Protein AF-A0A2V5XG55-F1 (afdb_monomer)

Sequence (104 aa):
MLKDVTLINGSSFDAATTSAVRQILGGGEVGLFIFDADSNVHRDLDCYGDLLSDNCWVVIDDYFGPGAKAAPLRAQVDELAAAGQLLPFGYYGWGTWVGQWQRK

Solvent-accessible surface area (backbone atoms only — not comparable to full-atom values): 5982 Å² total; per-residue (Å²): 129,88,75,88,71,85,88,82,88,69,56,76,82,37,71,69,39,43,51,51,52,51,67,74,60,72,60,59,67,39,58,68,47,77,48,80,76,80,40,61,60,62,62,50,45,72,70,43,50,80,37,41,24,76,65,10,35,36,36,35,55,46,44,37,58,97,55,87,44,12,63,59,27,31,53,48,54,51,48,37,35,74,71,58,40,32,48,82,75,50,66,50,92,82,24,30,33,37,32,25,34,44,73,130

Mean predicted aligned error: 4.03 Å

Radius of gyration: 13.92 Å; Cα contacts (8 Å, |Δi|>4): 167; chains: 1; bounding box: 42×31×33 Å

pLDDT: mean 92.19, std 9.5, range [42.72, 98.31]

Structure (mmCIF, N/CA/C/O backbone):
data_AF-A0A2V5XG55-F1
#
_entry.id   AF-A0A2V5XG55-F1
#
loop_
_atom_site.group_PDB
_atom_site.id
_atom_site.type_symbol
_atom_site.label_atom_id
_atom_site.label_alt_id
_atom_site.label_comp_id
_atom_site.label_asym_id
_atom_site.label_entity_id
_atom_site.label_seq_id
_atom_site.pdbx_PDB_ins_code
_atom_site.Cartn_x
_atom_site.Cartn_y
_atom_site.Cartn_z
_atom_site.occupancy
_atom_site.B_iso_or_equiv
_atom_site.auth_seq_id
_atom_site.auth_comp_id
_atom_site.auth_asym_id
_atom_site.auth_atom_id
_atom_site.pdbx_PDB_model_num
ATOM 1 N N . MET A 1 1 ? -30.061 4.380 3.826 1.00 42.72 1 MET A N 1
ATOM 2 C CA . MET A 1 1 ? -29.283 4.030 2.622 1.00 42.72 1 MET A CA 1
ATOM 3 C C . MET A 1 1 ? -27.879 3.722 3.088 1.00 42.72 1 MET A C 1
ATOM 5 O O . MET A 1 1 ? -27.262 4.610 3.664 1.00 42.72 1 MET A O 1
ATOM 9 N N . LEU A 1 2 ? -27.423 2.483 2.925 1.00 49.31 2 LEU A N 1
ATOM 10 C CA . LEU A 1 2 ? -26.010 2.162 3.087 1.00 49.31 2 LEU A CA 1
ATOM 11 C C . LEU A 1 2 ? -25.251 2.938 2.005 1.00 49.31 2 LEU A C 1
ATOM 13 O O . LEU A 1 2 ? -25.508 2.773 0.814 1.00 49.31 2 LEU A O 1
ATOM 17 N N . LYS A 1 3 ? -24.416 3.893 2.417 1.00 62.81 3 LYS A N 1
ATOM 18 C CA . LYS A 1 3 ? -23.456 4.532 1.518 1.00 62.81 3 LYS A CA 1
ATOM 19 C C . LYS A 1 3 ? -22.274 3.571 1.400 1.00 62.81 3 LYS A C 1
ATOM 21 O O . LYS A 1 3 ? -21.270 3.765 2.068 1.00 62.81 3 LYS A O 1
ATOM 26 N N . ASP A 1 4 ? -22.425 2.523 0.594 1.00 85.25 4 ASP A N 1
ATOM 27 C CA . ASP A 1 4 ? -21.387 1.490 0.420 1.00 85.25 4 ASP A CA 1
ATOM 28 C C . ASP A 1 4 ? -20.161 2.003 -0.355 1.00 85.25 4 ASP A C 1
ATOM 30 O O . ASP A 1 4 ? -19.129 1.342 -0.414 1.00 85.25 4 ASP A O 1
ATOM 34 N N . VAL A 1 5 ? -20.260 3.199 -0.947 1.00 89.88 5 VAL A N 1
ATOM 35 C CA . VAL A 1 5 ? -19.177 3.853 -1.683 1.00 89.88 5 VAL A CA 1
ATOM 36 C C . VAL A 1 5 ? -19.029 5.289 -1.205 1.00 89.88 5 VAL A C 1
ATOM 38 O O . VAL A 1 5 ? -20.000 6.050 -1.163 1.00 89.88 5 VAL A O 1
ATOM 41 N N . THR A 1 6 ? -17.790 5.670 -0.904 1.00 92.19 6 THR A N 1
ATOM 42 C CA . THR A 1 6 ? -17.409 7.053 -0.621 1.00 92.19 6 THR A CA 1
ATOM 43 C C . THR A 1 6 ? -16.290 7.472 -1.564 1.00 92.19 6 THR A C 1
ATOM 45 O O . THR A 1 6 ? -15.284 6.781 -1.677 1.00 92.19 6 THR A O 1
ATOM 48 N N . LEU A 1 7 ? -16.472 8.605 -2.244 1.00 94.69 7 LEU A N 1
ATOM 49 C CA . LEU A 1 7 ? -15.457 9.228 -3.090 1.00 94.69 7 LEU A CA 1
ATOM 50 C C . LEU A 1 7 ? -14.893 10.454 -2.370 1.00 94.69 7 LEU A C 1
ATOM 52 O O . LEU A 1 7 ? -15.656 11.302 -1.907 1.00 94.69 7 LEU A O 1
ATOM 56 N N . ILE A 1 8 ? -13.569 10.564 -2.325 1.00 95.56 8 ILE A N 1
ATOM 57 C CA . ILE A 1 8 ? -12.855 11.726 -1.791 1.00 95.56 8 ILE A CA 1
ATOM 58 C C . ILE A 1 8 ? -12.056 12.331 -2.944 1.00 95.56 8 ILE A C 1
ATOM 60 O O . ILE A 1 8 ? -11.333 11.618 -3.632 1.00 95.56 8 ILE A O 1
ATOM 64 N N . ASN A 1 9 ? -12.222 13.631 -3.184 1.00 97.00 9 ASN A N 1
ATOM 65 C CA . ASN A 1 9 ? -11.541 14.339 -4.265 1.00 97.00 9 ASN A CA 1
ATOM 66 C C . ASN A 1 9 ? -10.356 15.143 -3.709 1.00 97.00 9 ASN A C 1
ATOM 68 O O . ASN A 1 9 ? -10.551 15.989 -2.837 1.00 97.00 9 ASN A O 1
ATOM 72 N N . GLY A 1 10 ? -9.157 14.878 -4.223 1.00 96.19 10 GLY A N 1
ATOM 73 C CA . GLY A 1 10 ? -7.895 15.491 -3.809 1.00 96.19 10 GLY A CA 1
ATOM 74 C C . GLY A 1 10 ? -6.719 14.546 -4.064 1.00 96.19 10 GLY A C 1
ATOM 75 O O . GLY A 1 10 ? -6.925 13.401 -4.471 1.00 96.19 10 GLY A O 1
ATOM 76 N N . SER A 1 11 ? -5.488 14.999 -3.818 1.00 96.88 11 SER A N 1
ATOM 77 C CA . SER A 1 11 ? -4.328 14.096 -3.845 1.00 96.88 11 SER A CA 1
ATOM 78 C C . SER A 1 11 ? -4.361 13.210 -2.601 1.00 96.88 11 SER A C 1
ATOM 80 O O . SER A 1 11 ? -4.698 13.695 -1.520 1.00 96.88 11 SER A O 1
ATOM 82 N N . SER A 1 12 ? -4.004 11.931 -2.720 1.00 96.06 12 SER A N 1
ATOM 83 C CA . SER A 1 12 ? -4.056 10.969 -1.607 1.00 96.06 12 SER A CA 1
ATOM 84 C C . SER A 1 12 ? -3.241 11.431 -0.390 1.00 96.06 12 SER A C 1
ATOM 86 O O . SER A 1 12 ? -3.692 11.362 0.749 1.00 96.06 12 SER A O 1
ATOM 88 N N . PHE A 1 13 ? -2.087 12.038 -0.630 1.00 96.44 13 PHE A N 1
ATOM 89 C CA . PHE A 1 13 ? -1.190 12.535 0.410 1.00 96.44 13 PHE A CA 1
ATOM 90 C C . PHE A 1 13 ? -1.526 13.939 0.942 1.00 96.44 13 PHE A C 1
ATOM 92 O O . PHE A 1 13 ? -0.871 14.408 1.874 1.00 96.44 13 PHE A O 1
ATOM 99 N N . ASP A 1 14 ? -2.524 14.633 0.383 1.00 97.62 14 ASP A N 1
ATOM 100 C CA . ASP A 1 14 ? -2.891 15.967 0.864 1.00 97.62 14 ASP A CA 1
ATOM 101 C C . ASP A 1 14 ? -3.568 15.883 2.237 1.00 97.62 14 ASP A C 1
ATOM 103 O O . ASP A 1 14 ? -4.419 15.028 2.492 1.00 97.62 14 ASP A O 1
ATOM 107 N N . ALA A 1 15 ? -3.246 16.830 3.125 1.00 96.94 15 ALA A N 1
ATOM 108 C CA . ALA A 1 15 ? -3.749 16.848 4.502 1.00 96.94 15 ALA A CA 1
ATOM 109 C C . ALA A 1 15 ? -5.288 16.846 4.591 1.00 96.94 15 ALA A C 1
ATOM 111 O O . ALA A 1 15 ? -5.863 16.238 5.496 1.00 96.94 15 ALA A O 1
ATOM 112 N N . ALA A 1 16 ? -5.968 17.506 3.647 1.00 97.69 16 ALA A N 1
ATOM 113 C CA . ALA A 1 16 ? -7.427 17.513 3.581 1.00 97.69 16 ALA A CA 1
ATOM 114 C C . ALA A 1 16 ? -7.987 16.124 3.227 1.00 97.69 16 ALA A C 1
ATOM 116 O O . ALA A 1 16 ? -8.933 15.663 3.867 1.00 97.69 16 ALA A O 1
ATOM 117 N N . THR A 1 17 ? -7.369 15.436 2.263 1.00 97.69 17 THR A N 1
ATOM 118 C CA . THR A 1 17 ? -7.754 14.087 1.827 1.00 97.6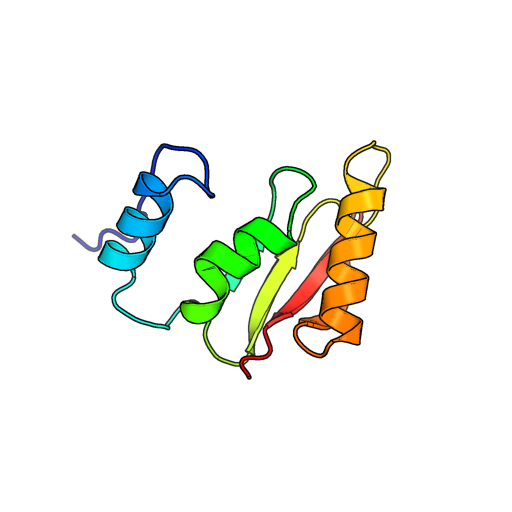9 17 THR A CA 1
ATOM 119 C C . THR A 1 17 ? -7.528 13.069 2.939 1.00 97.69 17 THR A C 1
ATOM 121 O O . THR A 1 17 ? -8.443 12.324 3.284 1.00 97.69 17 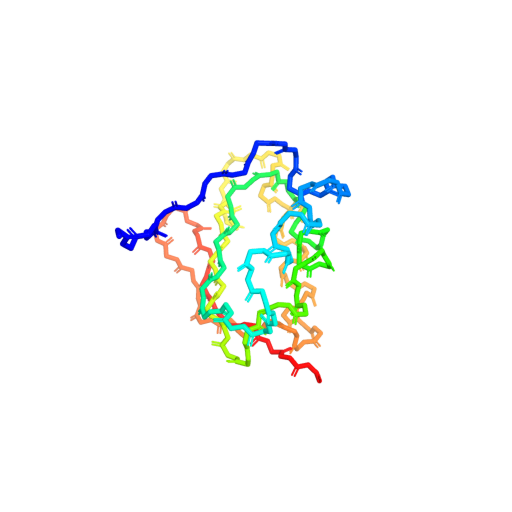THR A O 1
ATOM 124 N N . THR A 1 18 ? -6.343 13.067 3.557 1.00 96.50 18 THR A N 1
ATOM 125 C CA . THR A 1 18 ? -6.021 12.141 4.654 1.00 96.50 18 THR A CA 1
ATOM 126 C C . THR A 1 18 ? -6.923 12.363 5.869 1.00 96.50 18 THR A C 1
ATOM 128 O O . THR A 1 18 ? -7.406 11.397 6.460 1.00 96.50 18 THR A O 1
ATOM 131 N N . SER A 1 19 ? -7.242 13.618 6.201 1.00 95.94 19 SER A N 1
ATOM 132 C CA . SER A 1 19 ? -8.201 13.942 7.267 1.00 95.94 19 SER A CA 1
ATOM 133 C C . SER A 1 19 ? -9.609 13.432 6.953 1.00 95.94 19 SER A C 1
ATOM 135 O O . SER A 1 19 ? -10.261 12.867 7.832 1.00 95.94 19 SER A O 1
ATOM 137 N N . ALA A 1 20 ? -10.072 13.582 5.708 1.00 95.56 20 ALA A N 1
ATOM 138 C CA . ALA A 1 20 ? -11.377 13.081 5.283 1.00 95.56 20 ALA A CA 1
ATOM 139 C C . ALA A 1 20 ? -11.456 11.548 5.376 1.00 95.56 20 ALA A C 1
ATOM 141 O O . ALA A 1 20 ? -12.411 11.026 5.949 1.00 95.56 20 ALA A O 1
ATOM 142 N N . VAL A 1 21 ? -10.430 10.831 4.897 1.00 94.81 21 VAL A N 1
ATOM 143 C CA . VAL A 1 21 ? -10.330 9.362 5.016 1.00 94.81 21 VAL A CA 1
ATOM 144 C C . VAL A 1 21 ? -10.469 8.930 6.479 1.00 94.81 21 VAL A C 1
ATOM 146 O O . VAL A 1 21 ? -11.279 8.062 6.799 1.00 94.81 21 VAL A O 1
ATOM 149 N N . ARG A 1 22 ? -9.736 9.583 7.387 1.00 94.00 22 ARG A N 1
ATOM 150 C CA . ARG A 1 22 ? -9.755 9.278 8.828 1.00 94.00 22 ARG A CA 1
ATOM 151 C C . ARG A 1 22 ? -11.119 9.517 9.468 1.00 94.00 22 ARG A C 1
ATOM 153 O O . ARG A 1 22 ? -11.567 8.698 10.266 1.00 94.00 22 ARG A O 1
ATOM 160 N N . GLN A 1 23 ? -11.783 10.615 9.110 1.00 92.56 23 GLN A N 1
ATOM 161 C CA . GLN A 1 23 ? -13.130 10.919 9.599 1.00 92.56 23 GLN A CA 1
ATOM 162 C C . GLN A 1 23 ? -14.162 9.883 9.147 1.00 92.56 23 GLN A C 1
ATOM 164 O O . GLN A 1 23 ? -15.086 9.586 9.900 1.00 92.56 23 GLN A O 1
ATOM 169 N N . ILE A 1 24 ? -14.011 9.343 7.936 1.00 90.62 24 ILE A N 1
ATOM 170 C CA . ILE A 1 24 ? -14.935 8.353 7.374 1.00 90.62 24 ILE A CA 1
ATOM 171 C C . ILE A 1 24 ? -14.708 6.965 7.982 1.00 90.62 24 ILE A C 1
ATOM 173 O O . ILE A 1 24 ? -15.680 6.290 8.307 1.00 90.62 24 ILE A O 1
ATOM 177 N N . LEU A 1 25 ? -13.450 6.539 8.128 1.00 89.06 25 LEU A N 1
ATOM 178 C CA . LEU A 1 25 ? -13.114 5.172 8.544 1.00 89.06 25 LEU A CA 1
ATOM 179 C C . LEU A 1 25 ? -13.140 4.952 10.063 1.00 89.06 25 LEU A C 1
ATOM 181 O O . LEU A 1 25 ? -13.279 3.819 10.498 1.00 89.06 25 LEU A O 1
ATOM 185 N N . GLY A 1 26 ? -13.058 6.005 10.883 1.00 72.75 26 GLY A N 1
ATOM 186 C CA . GLY A 1 26 ? -13.424 5.917 12.305 1.00 72.75 26 GLY A CA 1
ATOM 187 C C . GLY A 1 26 ? -12.558 5.011 13.199 1.00 72.75 26 GLY A C 1
ATOM 188 O O . GLY A 1 26 ? -13.035 4.587 14.247 1.00 72.75 26 GLY A O 1
ATOM 189 N N . GLY A 1 27 ? -11.300 4.741 12.838 1.00 70.25 27 GLY A N 1
ATOM 190 C CA . GLY A 1 27 ? -10.418 3.788 13.533 1.00 70.25 27 GLY A CA 1
ATOM 191 C C . GLY A 1 27 ? -9.919 2.696 12.579 1.00 70.25 27 GLY A C 1
ATOM 192 O O . GLY A 1 27 ? -10.313 2.667 11.419 1.00 70.25 27 GLY A O 1
ATOM 193 N N . GLY A 1 28 ? -8.981 1.847 13.013 1.00 67.81 28 GLY A N 1
ATOM 194 C CA . GLY A 1 28 ? -8.332 0.865 12.134 1.00 67.81 28 GLY A CA 1
ATOM 195 C C . GLY A 1 28 ? -9.223 -0.335 11.800 1.00 67.81 28 GLY A C 1
ATOM 196 O O . GLY A 1 28 ? -9.351 -1.235 12.622 1.00 67.81 28 GLY A O 1
ATOM 197 N N . GLU A 1 29 ? -9.797 -0.363 10.595 1.00 83.00 29 GLU A N 1
ATOM 198 C CA . GLU A 1 29 ? -10.654 -1.462 10.103 1.00 83.00 29 GLU A CA 1
ATOM 199 C C . GLU A 1 29 ? -10.432 -1.792 8.613 1.00 83.00 29 GLU A C 1
ATOM 201 O O . GLU A 1 29 ? -11.152 -2.605 8.029 1.00 83.00 29 GLU A O 1
ATOM 206 N N . VAL A 1 30 ? -9.436 -1.182 7.958 1.00 94.19 30 VAL A N 1
ATOM 207 C CA . VAL A 1 30 ? -9.206 -1.414 6.525 1.00 94.19 30 VAL A CA 1
ATOM 208 C C . VAL A 1 30 ? -8.561 -2.781 6.326 1.00 94.19 30 VAL A C 1
ATOM 210 O O . VAL A 1 30 ? -7.395 -2.963 6.662 1.00 94.19 30 VAL A O 1
ATOM 213 N N . GLY A 1 31 ? -9.318 -3.725 5.762 1.00 96.06 31 GLY A N 1
ATOM 214 C CA . GLY A 1 31 ? -8.835 -5.072 5.430 1.00 96.06 31 GLY A CA 1
ATOM 215 C C . GLY A 1 31 ? -8.219 -5.214 4.033 1.00 96.06 31 GLY A C 1
ATOM 216 O O . GLY A 1 31 ? -7.629 -6.254 3.738 1.00 96.06 31 GLY A O 1
ATOM 217 N N . LEU A 1 32 ? -8.357 -4.199 3.172 1.00 97.25 32 LEU A N 1
ATOM 218 C CA . LEU A 1 32 ? -7.793 -4.164 1.821 1.00 97.25 32 LEU A CA 1
ATOM 219 C C . LEU A 1 32 ? -7.363 -2.742 1.449 1.00 97.25 32 LEU A C 1
ATOM 221 O O . LEU A 1 32 ? -8.179 -1.822 1.444 1.00 97.25 32 LEU A O 1
ATOM 225 N N . PHE A 1 33 ? -6.100 -2.598 1.065 1.00 97.38 33 PHE A N 1
ATOM 226 C CA . PHE A 1 33 ? -5.513 -1.384 0.518 1.00 97.38 33 PHE A CA 1
ATOM 227 C C . PHE A 1 33 ? -4.989 -1.658 -0.894 1.00 97.38 33 PHE A C 1
ATOM 229 O O . PHE A 1 33 ? -4.229 -2.604 -1.111 1.00 97.38 33 PHE A O 1
ATOM 236 N N . ILE A 1 34 ? -5.398 -0.830 -1.855 1.00 98.06 34 ILE A N 1
ATOM 237 C CA . ILE A 1 34 ? -4.959 -0.921 -3.250 1.00 98.06 34 ILE A CA 1
ATOM 238 C C . ILE A 1 34 ? -4.223 0.366 -3.598 1.00 98.06 34 ILE A C 1
ATOM 240 O O . ILE A 1 34 ? -4.789 1.454 -3.495 1.00 98.06 34 ILE A O 1
ATOM 244 N N . PHE A 1 35 ? -2.976 0.227 -4.031 1.00 97.50 35 PHE A N 1
ATOM 245 C CA . PHE A 1 35 ? -2.161 1.313 -4.539 1.00 97.50 35 PHE A CA 1
ATOM 246 C C . PHE A 1 35 ? -2.027 1.186 -6.056 1.00 97.50 35 PHE A C 1
ATOM 248 O O . PHE A 1 35 ? -1.338 0.302 -6.562 1.00 97.50 35 PHE A O 1
ATOM 255 N N . ASP A 1 36 ? -2.664 2.106 -6.766 1.00 95.25 36 ASP A N 1
ATOM 256 C CA . ASP A 1 36 ? -2.495 2.315 -8.201 1.00 95.25 36 ASP A CA 1
ATOM 257 C C . ASP A 1 36 ? -2.391 3.825 -8.454 1.00 95.25 36 ASP A C 1
ATOM 259 O O . ASP A 1 36 ? -3.366 4.513 -8.758 1.00 95.25 36 ASP A O 1
ATOM 263 N N . ALA A 1 37 ? -1.210 4.374 -8.166 1.00 93.69 37 ALA A N 1
ATOM 264 C CA . ALA A 1 37 ? -0.958 5.810 -8.208 1.00 93.69 37 ALA A CA 1
ATOM 265 C C . ALA A 1 37 ? 0.40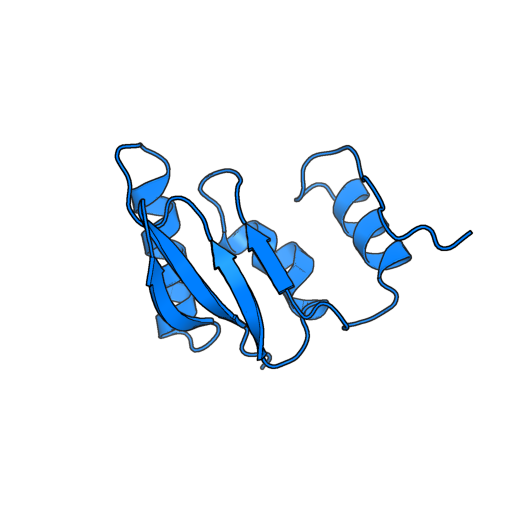1 6.115 -8.865 1.00 93.69 37 ALA A C 1
ATOM 267 O O . ALA A 1 37 ? 0.761 5.518 -9.879 1.00 93.69 37 ALA A O 1
ATOM 268 N N . ASP A 1 38 ? 1.151 7.073 -8.320 1.00 93.62 38 ASP A N 1
ATOM 269 C CA . ASP A 1 38 ? 2.524 7.367 -8.737 1.00 93.62 38 ASP A CA 1
ATOM 270 C C . ASP A 1 38 ? 3.522 6.322 -8.190 1.00 93.62 38 ASP A C 1
ATOM 272 O O . ASP A 1 38 ? 3.141 5.229 -7.793 1.00 93.62 38 ASP A O 1
ATOM 276 N N . SER A 1 39 ? 4.828 6.594 -8.215 1.00 95.12 39 SER A N 1
ATOM 277 C CA . SER A 1 39 ? 5.835 5.636 -7.741 1.00 95.12 39 SER A CA 1
ATOM 278 C C . SER A 1 39 ? 6.097 5.667 -6.231 1.00 95.12 39 SER A C 1
ATOM 280 O O . SER A 1 39 ? 7.008 4.977 -5.784 1.00 95.12 39 SER A O 1
ATOM 282 N N . ASN A 1 40 ? 5.405 6.494 -5.443 1.00 96.50 40 ASN A N 1
ATOM 283 C CA . ASN A 1 40 ? 5.729 6.744 -4.036 1.00 96.50 40 ASN A CA 1
ATOM 284 C C . ASN A 1 40 ? 4.798 5.988 -3.077 1.00 96.50 40 ASN A C 1
ATOM 286 O O . ASN A 1 40 ? 3.969 6.577 -2.386 1.00 96.50 40 ASN A O 1
ATOM 290 N N . VAL A 1 41 ? 4.962 4.666 -3.032 1.00 96.50 41 VAL A N 1
ATOM 291 C CA . VAL A 1 41 ? 4.197 3.774 -2.149 1.00 96.50 41 VAL A CA 1
ATOM 292 C C . VAL A 1 41 ? 4.428 4.108 -0.676 1.00 96.50 41 VAL A C 1
ATOM 294 O O . VAL A 1 41 ? 3.479 4.079 0.108 1.00 96.50 41 VAL A O 1
ATOM 297 N N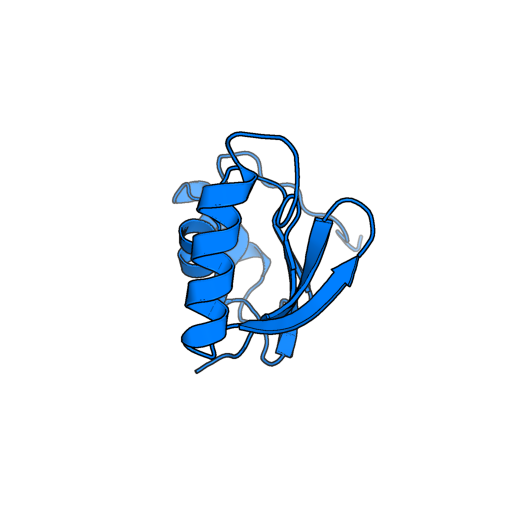 . HIS A 1 42 ? 5.667 4.444 -0.295 1.00 96.38 42 HIS A N 1
ATOM 298 C CA . HIS A 1 42 ? 6.001 4.761 1.094 1.00 96.38 42 HIS A CA 1
ATOM 299 C C . HIS A 1 42 ? 5.159 5.912 1.629 1.00 96.38 42 HIS A C 1
ATOM 301 O O . HIS A 1 42 ? 4.553 5.773 2.684 1.00 96.38 42 HIS A O 1
ATOM 307 N N . ARG A 1 43 ? 5.061 7.016 0.878 1.00 97.38 43 ARG A N 1
ATOM 308 C CA . ARG A 1 43 ? 4.280 8.194 1.277 1.00 97.38 43 ARG A CA 1
ATOM 309 C C . ARG A 1 43 ? 2.842 7.830 1.629 1.00 97.38 43 ARG A C 1
ATOM 311 O O . ARG A 1 43 ? 2.321 8.297 2.636 1.00 97.38 43 ARG A O 1
ATOM 318 N N . ASP A 1 44 ? 2.190 7.030 0.796 1.00 97.06 44 ASP A N 1
ATOM 319 C CA . ASP A 1 44 ? 0.790 6.672 1.002 1.00 97.06 44 ASP A CA 1
ATOM 320 C C . ASP A 1 44 ? 0.620 5.662 2.148 1.00 97.06 44 ASP A C 1
ATOM 322 O O . ASP A 1 44 ? -0.295 5.807 2.959 1.00 97.06 44 ASP A O 1
ATOM 326 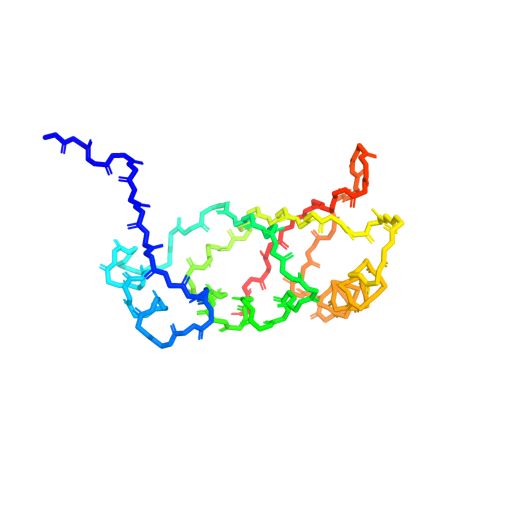N N . LEU A 1 45 ? 1.535 4.700 2.302 1.00 95.69 45 LEU A N 1
ATOM 327 C CA . LEU A 1 45 ? 1.538 3.815 3.472 1.00 95.69 45 LEU A CA 1
ATOM 328 C C . LEU A 1 45 ? 1.858 4.564 4.774 1.00 95.69 45 LEU A C 1
ATOM 330 O O . LEU A 1 45 ? 1.271 4.244 5.802 1.00 95.69 45 LEU A O 1
ATOM 334 N N . ASP A 1 46 ? 2.693 5.602 4.747 1.00 95.44 46 ASP A N 1
ATOM 335 C CA . ASP A 1 46 ? 2.914 6.484 5.899 1.00 95.44 46 ASP A CA 1
ATOM 336 C C . ASP A 1 46 ? 1.649 7.296 6.227 1.00 95.44 46 ASP A C 1
ATOM 338 O O . ASP A 1 46 ? 1.336 7.532 7.395 1.00 95.44 46 ASP A O 1
ATOM 342 N N . CYS A 1 47 ? 0.879 7.698 5.209 1.00 95.50 47 CYS A N 1
ATOM 343 C CA . CYS A 1 47 ? -0.370 8.437 5.399 1.00 95.50 47 CYS A CA 1
ATOM 344 C C . CYS A 1 47 ? -1.500 7.590 5.992 1.00 95.50 47 CYS A C 1
ATOM 346 O O . CYS A 1 47 ? -2.352 8.152 6.686 1.00 95.50 47 CYS A O 1
ATOM 348 N N . TYR A 1 48 ? -1.554 6.290 5.689 1.00 94.75 48 TYR A N 1
ATOM 349 C CA . TYR A 1 48 ? -2.725 5.449 5.972 1.00 94.75 48 TYR A CA 1
ATOM 350 C C . TYR A 1 48 ? -2.431 4.172 6.763 1.00 94.75 48 TYR A C 1
ATOM 352 O O . TYR A 1 48 ? -3.371 3.501 7.183 1.00 94.75 48 TYR A O 1
ATOM 360 N N . GLY A 1 49 ? -1.165 3.818 6.984 1.00 93.62 49 GLY A N 1
ATOM 361 C CA . GLY A 1 49 ? -0.749 2.543 7.576 1.00 93.62 49 GLY A CA 1
ATOM 362 C C . GLY A 1 49 ? -1.322 2.282 8.970 1.00 93.62 49 GLY A C 1
ATOM 363 O O . GLY A 1 49 ? -1.534 1.134 9.353 1.00 93.62 49 GLY A O 1
ATOM 364 N N . ASP A 1 50 ? -1.640 3.337 9.720 1.00 92.62 50 ASP A N 1
ATOM 365 C CA . ASP A 1 50 ? -2.277 3.242 11.034 1.00 92.62 50 ASP A CA 1
ATOM 366 C C . ASP A 1 50 ? -3.781 2.909 10.971 1.00 92.62 50 ASP A C 1
ATOM 368 O O . ASP A 1 50 ? -4.346 2.440 11.965 1.00 92.62 50 ASP A O 1
ATOM 372 N N . LEU A 1 51 ? -4.414 3.095 9.810 1.00 93.94 51 LEU A N 1
ATOM 373 C CA . LEU A 1 51 ? -5.805 2.721 9.524 1.00 93.94 51 LEU A CA 1
ATOM 374 C C . LEU A 1 51 ? -5.941 1.279 9.018 1.00 93.94 51 LEU A C 1
ATOM 376 O O . LEU A 1 51 ? -7.043 0.725 9.029 1.00 93.94 51 LEU A O 1
ATOM 380 N N . LEU A 1 52 ? -4.839 0.675 8.571 1.00 94.62 52 LEU A N 1
ATOM 381 C CA . LEU A 1 52 ? -4.818 -0.696 8.072 1.00 94.62 52 LEU A CA 1
ATOM 382 C C . LEU A 1 52 ? -4.929 -1.682 9.236 1.00 94.62 52 LEU A C 1
ATOM 384 O O . LEU A 1 52 ? -4.233 -1.553 10.251 1.00 94.62 52 LEU A O 1
ATOM 388 N N . SER A 1 53 ? -5.810 -2.671 9.095 1.00 93.25 53 SER A N 1
ATOM 389 C CA . SER A 1 53 ? -5.920 -3.757 10.065 1.00 93.25 53 SER A CA 1
ATOM 390 C C . SER A 1 53 ? -4.657 -4.620 10.060 1.00 93.25 53 SER A C 1
ATOM 392 O O . SER A 1 53 ? -3.916 -4.670 9.072 1.00 93.25 53 SER A O 1
ATOM 394 N N . ASP A 1 54 ? -4.441 -5.375 11.135 1.00 89.50 54 ASP A N 1
ATOM 395 C CA . ASP A 1 54 ? -3.454 -6.454 11.124 1.00 89.50 54 ASP A CA 1
ATOM 396 C C . ASP A 1 54 ? -3.783 -7.416 9.980 1.00 89.50 54 ASP A C 1
ATOM 398 O O . ASP A 1 54 ? -4.949 -7.762 9.759 1.00 89.50 54 ASP A O 1
ATOM 402 N N . ASN A 1 55 ? -2.760 -7.830 9.231 1.00 92.44 55 ASN A N 1
ATOM 403 C CA . ASN A 1 55 ? -2.905 -8.680 8.050 1.00 92.44 55 ASN A CA 1
ATOM 404 C C . ASN A 1 55 ? -3.803 -8.082 6.946 1.00 92.44 55 ASN A C 1
ATOM 406 O O . ASN A 1 55 ? -4.334 -8.834 6.123 1.00 92.44 55 ASN A O 1
ATOM 410 N N . CYS A 1 56 ? -3.975 -6.751 6.907 1.00 96.38 56 CYS A N 1
ATOM 411 C CA . CYS A 1 56 ? -4.636 -6.064 5.796 1.00 96.38 56 CYS A CA 1
ATOM 412 C C . CYS A 1 56 ? -3.991 -6.492 4.479 1.00 96.38 56 CYS A C 1
ATOM 414 O O . 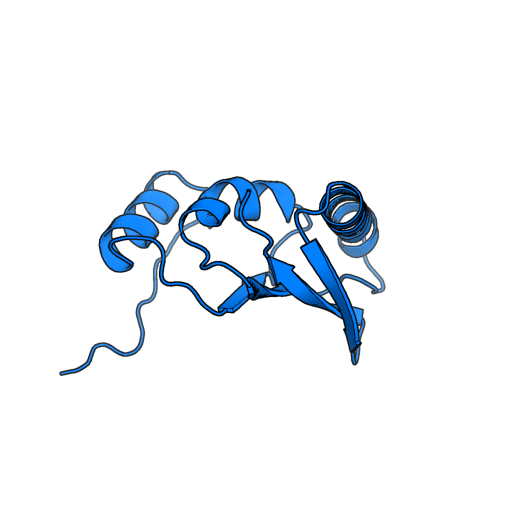CYS A 1 56 ? -2.768 -6.476 4.339 1.00 96.38 56 CYS A O 1
ATOM 416 N N . TRP A 1 57 ? -4.812 -6.856 3.500 1.00 98.12 57 TRP A N 1
ATOM 417 C CA . TRP A 1 57 ? -4.331 -7.151 2.160 1.00 98.12 57 TRP A CA 1
ATOM 418 C C . TRP A 1 57 ? -3.811 -5.877 1.514 1.00 98.12 57 TRP A C 1
ATOM 420 O O . TRP A 1 57 ? -4.460 -4.835 1.570 1.00 98.12 57 TRP A O 1
ATOM 430 N N . VAL A 1 58 ? -2.640 -5.966 0.899 1.00 98.19 58 VAL A N 1
ATOM 431 C CA . VAL A 1 58 ? -2.015 -4.861 0.179 1.00 98.19 58 VAL A CA 1
ATOM 432 C C . VAL A 1 58 ? -1.776 -5.312 -1.254 1.00 98.19 58 VAL A C 1
ATOM 434 O O . VAL A 1 58 ? -1.142 -6.341 -1.499 1.00 98.19 58 VAL A O 1
ATOM 437 N N . VAL A 1 5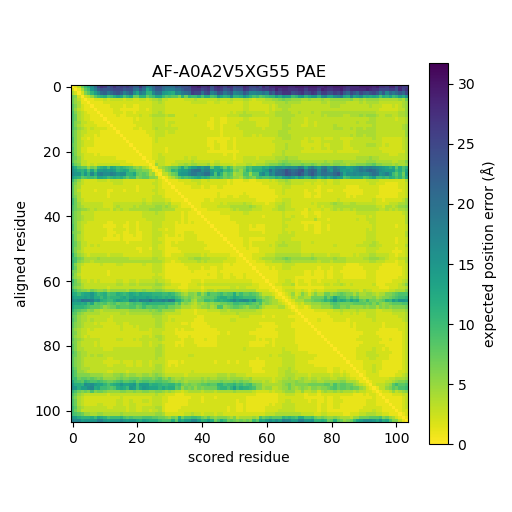9 ? -2.312 -4.541 -2.195 1.00 98.25 59 VAL A N 1
ATOM 438 C CA . VAL A 1 59 ? -2.161 -4.750 -3.637 1.00 98.25 59 VAL A CA 1
ATOM 439 C C . VAL A 1 59 ? -1.509 -3.508 -4.220 1.00 98.25 59 VAL A C 1
ATOM 441 O O . VAL A 1 59 ? -1.996 -2.403 -3.997 1.00 98.25 59 VAL A O 1
ATOM 444 N N . ILE A 1 60 ? -0.403 -3.676 -4.939 1.00 97.81 60 ILE A N 1
ATOM 445 C CA . ILE A 1 60 ? 0.381 -2.560 -5.479 1.00 97.81 60 ILE A CA 1
ATOM 446 C C . ILE A 1 60 ? 0.597 -2.811 -6.962 1.00 97.81 60 ILE A C 1
ATOM 448 O O . ILE A 1 60 ? 1.258 -3.782 -7.341 1.00 97.81 60 ILE A O 1
ATOM 452 N N . ASP A 1 61 ? 0.032 -1.947 -7.796 1.00 95.44 61 ASP A N 1
ATOM 453 C CA . ASP A 1 61 ? 0.186 -2.059 -9.240 1.00 95.44 61 ASP A CA 1
ATOM 454 C C . ASP A 1 61 ? 1.546 -1.532 -9.727 1.00 95.44 61 ASP A C 1
ATOM 456 O O . ASP A 1 61 ? 2.216 -0.762 -9.035 1.00 95.44 61 ASP A O 1
ATOM 460 N N . ASP A 1 62 ? 1.968 -1.968 -10.917 1.00 94.06 62 ASP A N 1
ATOM 461 C CA . ASP A 1 62 ? 3.247 -1.611 -11.555 1.00 94.06 62 ASP A CA 1
ATOM 462 C C . ASP A 1 62 ? 4.525 -2.006 -10.783 1.00 94.06 62 ASP A C 1
ATOM 464 O O . ASP A 1 62 ? 5.594 -1.418 -10.981 1.00 94.06 62 ASP A O 1
ATOM 468 N N . TYR A 1 63 ? 4.472 -3.033 -9.930 1.00 95.38 63 TYR A N 1
ATOM 469 C CA . TYR A 1 63 ? 5.668 -3.578 -9.269 1.00 95.38 63 TYR A CA 1
ATOM 470 C C . TYR A 1 63 ? 6.701 -4.124 -10.268 1.00 95.38 63 TYR A C 1
ATOM 472 O O . TYR A 1 63 ? 7.912 -3.934 -10.111 1.00 95.38 63 TYR A O 1
ATOM 480 N N . PHE A 1 64 ? 6.232 -4.732 -11.355 1.00 91.75 64 PHE A N 1
ATOM 481 C CA . PHE A 1 64 ? 7.018 -4.934 -12.568 1.00 91.75 64 PHE A CA 1
ATOM 482 C C . PHE A 1 64 ? 6.310 -4.267 -13.743 1.00 91.75 64 PHE A C 1
ATOM 484 O O . PHE A 1 64 ? 5.103 -4.385 -13.874 1.00 91.75 64 PHE A O 1
ATOM 491 N N . GLY A 1 65 ? 7.052 -3.607 -14.631 1.00 85.44 65 GLY A N 1
ATOM 492 C CA . GLY A 1 65 ? 6.451 -3.020 -15.824 1.00 85.44 65 GLY A CA 1
ATOM 493 C C . GLY A 1 65 ? 7.415 -2.152 -16.630 1.00 85.44 65 GLY A C 1
ATOM 494 O O . GLY A 1 65 ? 8.457 -1.727 -16.114 1.00 85.44 65 GLY A O 1
ATOM 495 N N . PRO A 1 66 ? 7.102 -1.890 -17.911 1.00 76.56 66 PRO A N 1
ATOM 496 C CA . PRO A 1 66 ? 7.837 -0.932 -18.718 1.00 76.56 66 PRO A CA 1
ATOM 497 C C . PRO A 1 66 ? 7.452 0.491 -18.292 1.00 76.56 66 PRO A C 1
ATOM 499 O O . PRO A 1 66 ? 6.375 0.978 -18.615 1.00 76.56 66 PRO A O 1
ATOM 502 N N . GLY A 1 67 ? 8.328 1.188 -17.571 1.00 80.81 67 GLY A N 1
ATOM 503 C CA . GLY A 1 67 ? 8.075 2.582 -17.214 1.00 80.81 67 GLY A CA 1
ATOM 504 C C . GLY A 1 67 ? 9.001 3.123 -16.136 1.00 80.81 67 GLY A C 1
ATOM 505 O O . GLY A 1 67 ? 9.619 2.376 -15.381 1.00 80.81 67 GLY A O 1
ATOM 506 N N . ALA A 1 68 ? 9.065 4.452 -16.043 1.00 86.25 68 ALA A N 1
ATOM 507 C CA . ALA A 1 68 ? 9.848 5.138 -15.017 1.00 86.25 68 ALA A CA 1
ATOM 508 C C . ALA A 1 68 ? 9.283 4.940 -13.595 1.00 86.25 68 ALA A C 1
ATOM 510 O O . ALA A 1 68 ? 10.013 5.138 -12.630 1.00 86.25 68 ALA A O 1
ATOM 511 N N . LYS A 1 69 ? 8.010 4.527 -13.466 1.00 86.69 69 LYS A N 1
ATOM 512 C CA . LYS A 1 69 ? 7.333 4.268 -12.184 1.00 86.69 69 LYS A CA 1
ATOM 513 C C . LYS A 1 69 ? 7.821 2.982 -11.508 1.00 86.69 69 LYS A C 1
ATOM 515 O O . LYS A 1 69 ? 8.048 2.983 -10.302 1.00 86.69 69 LYS A O 1
ATOM 520 N N . ALA A 1 70 ? 8.021 1.910 -12.277 1.00 91.56 70 ALA A N 1
ATOM 521 C CA . ALA A 1 70 ? 8.180 0.563 -11.728 1.00 91.56 70 ALA A CA 1
ATOM 522 C C . ALA A 1 70 ? 9.451 0.386 -10.885 1.00 91.56 70 ALA A C 1
ATOM 524 O O . ALA A 1 70 ? 9.402 -0.174 -9.797 1.00 91.56 70 ALA A O 1
ATOM 525 N N . ALA A 1 71 ? 10.602 0.885 -11.347 1.00 94.38 71 ALA A N 1
ATOM 526 C CA . ALA A 1 71 ? 11.865 0.736 -10.617 1.00 94.38 71 ALA A CA 1
ATOM 527 C C . ALA A 1 71 ? 11.869 1.417 -9.227 1.00 94.38 71 ALA A C 1
ATOM 529 O O . ALA A 1 71 ? 12.187 0.734 -8.252 1.00 94.38 71 ALA A O 1
ATOM 530 N N . PRO A 1 72 ? 11.514 2.713 -9.090 1.00 95.38 72 PRO A N 1
ATOM 531 C CA . PRO A 1 72 ? 11.441 3.360 -7.779 1.00 95.38 72 PRO A CA 1
ATOM 532 C C . PRO A 1 72 ? 10.316 2.810 -6.896 1.00 95.38 72 PRO A C 1
ATOM 534 O O . PRO A 1 72 ? 10.497 2.742 -5.683 1.00 95.38 72 PRO A O 1
ATOM 537 N N . LEU A 1 73 ? 9.185 2.396 -7.478 1.00 96.50 73 LEU A N 1
ATOM 538 C CA . LEU A 1 73 ? 8.102 1.747 -6.738 1.00 96.50 73 LEU A CA 1
ATOM 539 C C . LEU A 1 73 ? 8.567 0.408 -6.154 1.00 96.50 73 LEU A C 1
ATOM 541 O O . LEU A 1 73 ? 8.427 0.173 -4.957 1.00 96.50 73 LEU A O 1
ATOM 545 N N . ARG A 1 74 ? 9.184 -0.445 -6.979 1.00 96.62 74 ARG A N 1
ATOM 546 C CA . ARG A 1 74 ? 9.694 -1.751 -6.555 1.00 96.62 74 ARG A CA 1
ATOM 547 C C . ARG A 1 74 ? 10.723 -1.629 -5.440 1.00 96.62 74 ARG A C 1
ATOM 549 O O . ARG A 1 74 ? 10.619 -2.356 -4.465 1.00 96.62 74 ARG A O 1
ATOM 556 N N . ALA A 1 75 ? 11.661 -0.687 -5.554 1.00 97.31 75 ALA A N 1
ATOM 557 C CA . ALA A 1 75 ? 12.676 -0.466 -4.525 1.00 97.31 75 ALA A CA 1
ATOM 558 C C . ALA A 1 75 ? 12.058 -0.182 -3.142 1.00 97.31 75 ALA A C 1
ATOM 560 O O . ALA A 1 75 ? 12.525 -0.718 -2.143 1.00 97.31 75 ALA A O 1
ATOM 561 N N . GLN A 1 76 ? 10.980 0.604 -3.094 1.00 97.88 76 GLN A N 1
ATOM 562 C CA . GLN A 1 76 ? 10.260 0.911 -1.853 1.00 97.88 76 GLN A CA 1
ATOM 563 C C . GLN A 1 76 ? 9.490 -0.298 -1.311 1.00 97.88 76 GLN A C 1
ATOM 565 O O . GLN A 1 76 ? 9.499 -0.559 -0.113 1.00 97.88 76 GLN A O 1
ATOM 570 N N . VAL A 1 77 ? 8.833 -1.063 -2.186 1.00 97.62 77 VAL A N 1
ATOM 571 C CA . VAL A 1 77 ? 8.124 -2.286 -1.778 1.00 97.62 77 VAL A CA 1
ATOM 572 C C . VAL A 1 77 ? 9.104 -3.340 -1.250 1.00 97.62 77 VAL A C 1
ATOM 574 O O . VAL A 1 77 ? 8.830 -3.964 -0.225 1.00 97.62 77 VAL A O 1
ATOM 577 N N . ASP A 1 78 ? 10.260 -3.496 -1.898 1.00 97.81 78 ASP A N 1
ATOM 578 C CA . ASP A 1 78 ? 11.346 -4.371 -1.447 1.00 97.81 78 ASP A CA 1
ATOM 579 C C . ASP A 1 78 ? 11.886 -3.939 -0.074 1.00 97.81 78 ASP A C 1
ATOM 581 O O . ASP A 1 78 ? 12.106 -4.781 0.797 1.00 97.81 78 ASP A O 1
ATOM 585 N N . GLU A 1 79 ? 12.064 -2.633 0.152 1.00 97.94 79 GLU A N 1
ATOM 586 C CA . GLU A 1 79 ? 12.504 -2.078 1.437 1.00 97.94 79 GLU A CA 1
ATOM 587 C C . GLU A 1 79 ? 11.495 -2.356 2.561 1.00 97.94 79 GLU A C 1
ATOM 589 O O . GLU A 1 79 ? 11.866 -2.870 3.618 1.00 97.94 79 GLU A O 1
ATOM 594 N N . LEU A 1 80 ? 10.207 -2.101 2.319 1.00 97.00 80 LEU A N 1
ATOM 595 C CA . LEU A 1 80 ? 9.126 -2.395 3.265 1.00 97.00 80 LEU A CA 1
ATOM 596 C C . LEU A 1 80 ? 9.031 -3.887 3.596 1.00 97.00 80 LEU A C 1
ATOM 598 O O . LEU A 1 80 ? 8.788 -4.255 4.750 1.00 97.00 80 LEU A O 1
ATOM 602 N N . ALA A 1 81 ? 9.232 -4.751 2.599 1.00 97.25 81 ALA A N 1
ATOM 603 C CA . ALA A 1 81 ? 9.264 -6.192 2.801 1.00 97.25 81 ALA A CA 1
ATOM 604 C C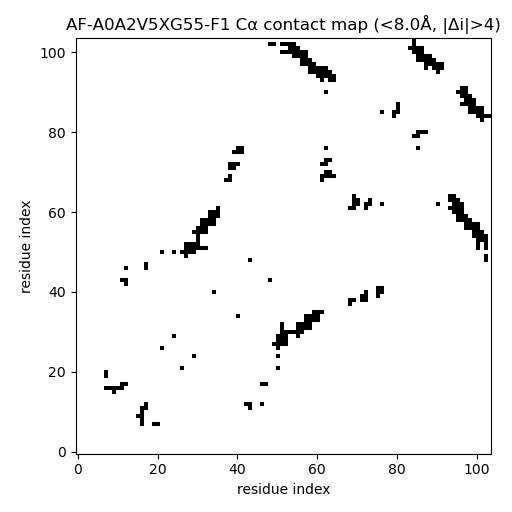 . ALA A 1 81 ? 10.481 -6.615 3.636 1.00 97.25 81 ALA A C 1
ATOM 606 O O . ALA A 1 81 ? 10.344 -7.380 4.591 1.00 97.25 81 ALA A O 1
ATOM 607 N N . ALA A 1 82 ? 11.663 -6.065 3.344 1.00 97.50 82 ALA A N 1
ATOM 608 C CA . ALA A 1 82 ? 12.877 -6.323 4.117 1.00 97.50 82 ALA A CA 1
ATOM 609 C C . ALA A 1 82 ? 12.763 -5.826 5.571 1.00 97.50 82 ALA A C 1
ATOM 611 O O . ALA A 1 82 ? 13.289 -6.461 6.485 1.00 97.50 82 ALA A O 1
ATOM 612 N N . ALA A 1 83 ? 12.037 -4.727 5.799 1.00 96.00 83 ALA A N 1
ATOM 613 C CA . ALA A 1 83 ? 11.728 -4.189 7.123 1.00 96.00 83 ALA A CA 1
ATOM 614 C C . ALA A 1 83 ? 10.639 -4.977 7.880 1.00 96.00 83 ALA A C 1
ATOM 616 O O . ALA A 1 83 ? 10.314 -4.632 9.021 1.00 96.00 83 ALA A O 1
ATOM 617 N N . GLY A 1 84 ? 10.056 -6.007 7.255 1.00 95.69 84 GLY A N 1
ATOM 618 C CA . GLY A 1 84 ? 8.981 -6.819 7.821 1.00 95.69 84 GLY A CA 1
ATOM 619 C C . GLY A 1 84 ? 7.639 -6.094 7.927 1.00 95.69 84 GLY A C 1
ATOM 620 O O . GLY A 1 84 ? 6.767 -6.571 8.640 1.00 95.69 84 GLY A O 1
ATOM 621 N N . GLN A 1 85 ? 7.470 -4.950 7.255 1.00 95.62 85 GLN A N 1
ATOM 622 C CA . GLN A 1 85 ? 6.208 -4.195 7.214 1.00 95.62 85 GLN A CA 1
ATOM 623 C C . GLN A 1 85 ? 5.257 -4.725 6.134 1.00 95.62 85 GLN A C 1
ATOM 625 O O . GLN A 1 85 ? 4.041 -4.584 6.255 1.00 95.62 85 GLN A O 1
ATOM 630 N N . LEU A 1 86 ? 5.806 -5.365 5.098 1.00 97.19 86 LEU A N 1
ATOM 631 C CA . LEU A 1 86 ? 5.053 -6.095 4.086 1.00 97.19 86 LEU A CA 1
ATOM 632 C C . LEU A 1 86 ? 5.448 -7.574 4.083 1.00 97.19 86 LEU A C 1
ATOM 634 O O . LEU A 1 86 ? 6.623 -7.918 3.993 1.00 97.19 86 LEU A O 1
ATOM 638 N N . LEU A 1 87 ? 4.454 -8.456 4.132 1.00 97.75 87 LEU A N 1
ATOM 639 C CA . LEU A 1 87 ? 4.620 -9.891 3.928 1.00 97.75 87 LEU A CA 1
ATOM 640 C C . LEU A 1 87 ? 4.272 -10.230 2.467 1.00 97.75 87 LEU A C 1
ATOM 642 O O . LEU A 1 87 ? 3.096 -10.150 2.106 1.00 97.75 87 LEU A O 1
ATOM 646 N N . PRO A 1 88 ? 5.247 -10.588 1.612 1.00 97.62 88 PRO A N 1
ATOM 647 C CA . PRO A 1 88 ? 4.986 -10.868 0.204 1.00 97.62 88 PRO A CA 1
ATOM 648 C C . PRO A 1 88 ? 4.317 -12.230 0.012 1.00 97.62 88 PRO A C 1
ATOM 650 O O . PRO A 1 88 ? 4.793 -13.245 0.519 1.00 97.62 88 PRO A O 1
ATOM 653 N N . PHE A 1 89 ? 3.254 -12.267 -0.792 1.00 97.56 89 PHE A N 1
ATOM 654 C CA . PHE A 1 89 ? 2.672 -13.519 -1.292 1.00 97.56 89 PHE A CA 1
ATOM 655 C C . PHE A 1 89 ? 3.127 -13.826 -2.712 1.00 97.56 89 PHE A C 1
ATOM 657 O O . PHE A 1 89 ? 3.288 -14.988 -3.082 1.00 97.56 89 PHE A O 1
ATOM 664 N N . GLY A 1 90 ? 3.367 -12.783 -3.501 1.00 95.88 90 GLY A N 1
ATOM 665 C CA . GLY A 1 90 ? 3.894 -12.892 -4.848 1.00 95.88 90 GLY A CA 1
ATOM 666 C C . GLY A 1 90 ? 3.446 -11.724 -5.709 1.00 95.88 90 GLY A C 1
ATOM 667 O O . GLY A 1 90 ? 3.065 -10.664 -5.220 1.00 95.88 90 GLY A O 1
ATOM 668 N N . TYR A 1 91 ? 3.487 -11.940 -7.013 1.00 93.81 91 TYR A N 1
ATOM 669 C CA . TYR A 1 91 ? 2.989 -11.004 -8.007 1.00 93.81 91 TYR A CA 1
ATOM 670 C C . TYR A 1 91 ? 2.201 -11.772 -9.066 1.00 93.81 91 TYR A C 1
ATOM 672 O O . TYR A 1 91 ? 2.438 -12.961 -9.293 1.00 93.81 91 TYR A O 1
ATOM 680 N N . TYR A 1 92 ? 1.244 -11.103 -9.700 1.00 89.81 92 TYR A N 1
ATOM 681 C CA . TYR A 1 92 ? 0.343 -11.710 -10.675 1.00 89.81 92 TYR A CA 1
ATOM 682 C C . TYR A 1 92 ? 0.154 -10.813 -11.903 1.00 89.81 92 TYR A C 1
ATOM 684 O O . TYR A 1 92 ? 0.303 -9.593 -11.838 1.00 89.81 92 TYR A O 1
ATOM 692 N N . GLY A 1 93 ? -0.182 -11.431 -13.039 1.00 87.12 93 GLY A N 1
ATOM 693 C CA . GLY A 1 93 ? -0.524 -10.727 -14.273 1.00 87.12 93 GLY A CA 1
ATOM 694 C C . GLY A 1 93 ? 0.610 -9.848 -14.802 1.00 87.12 93 GLY A C 1
ATOM 695 O O . GLY A 1 93 ? 1.727 -10.318 -15.008 1.00 87.12 93 GLY A O 1
ATOM 696 N N . TRP A 1 94 ? 0.302 -8.571 -15.026 1.00 84.12 94 TRP A N 1
ATOM 697 C CA . TRP A 1 94 ? 1.191 -7.578 -15.639 1.00 84.12 94 TRP A CA 1
ATOM 698 C C . TRP A 1 94 ? 2.203 -6.962 -14.666 1.00 84.12 94 TRP A C 1
ATOM 700 O O . TRP A 1 94 ? 2.786 -5.934 -14.978 1.00 84.12 94 TRP A O 1
ATOM 710 N N . GLY A 1 95 ? 2.448 -7.613 -13.524 1.00 91.94 95 GLY A N 1
ATOM 711 C CA . GLY A 1 95 ? 3.410 -7.150 -12.529 1.00 91.94 95 GLY A CA 1
ATOM 712 C C . GLY A 1 95 ? 2.780 -6.473 -11.321 1.00 91.94 95 GLY A C 1
ATOM 713 O O . GLY A 1 95 ? 3.442 -5.658 -10.694 1.00 91.94 95 GLY A O 1
ATOM 714 N N . THR A 1 96 ? 1.543 -6.816 -10.967 1.00 96.44 96 THR A N 1
ATOM 715 C CA . THR A 1 96 ? 0.896 -6.357 -9.733 1.00 96.44 96 THR A CA 1
ATOM 716 C C . THR A 1 96 ? 1.412 -7.177 -8.549 1.00 96.44 96 THR A C 1
ATOM 718 O O . THR A 1 96 ? 1.351 -8.410 -8.573 1.00 96.44 96 THR A O 1
ATOM 721 N N . TRP A 1 97 ? 1.918 -6.516 -7.511 1.00 98.00 97 TRP A N 1
ATOM 722 C CA . TRP A 1 97 ? 2.370 -7.146 -6.269 1.00 98.00 97 TRP A CA 1
ATOM 723 C C . TRP A 1 97 ? 1.202 -7.379 -5.312 1.00 98.00 97 TRP A C 1
ATOM 725 O O . TRP A 1 97 ? 0.305 -6.541 -5.201 1.00 98.00 97 TRP A O 1
ATOM 735 N N . VAL A 1 98 ? 1.225 -8.512 -4.606 1.00 98.31 98 VAL A N 1
ATOM 736 C CA . VAL A 1 98 ? 0.206 -8.894 -3.623 1.00 98.31 98 VAL A CA 1
ATOM 737 C C . VAL A 1 98 ? 0.872 -9.413 -2.351 1.00 98.31 98 VAL A C 1
ATOM 739 O O . VAL A 1 98 ? 1.766 -10.267 -2.390 1.00 98.31 98 VAL A O 1
ATOM 742 N N . GLY A 1 99 ? 0.384 -8.944 -1.209 1.00 98.06 99 GLY A N 1
ATOM 743 C CA . GLY A 1 99 ? 0.835 -9.388 0.100 1.00 98.06 99 GLY A CA 1
ATOM 744 C C . GLY A 1 99 ? 0.001 -8.797 1.226 1.00 98.06 99 GLY A C 1
ATOM 745 O O . GLY A 1 99 ? -1.158 -8.427 1.029 1.00 98.06 99 GLY A O 1
ATOM 746 N N . GLN A 1 100 ? 0.591 -8.720 2.415 1.00 97.88 100 GLN A N 1
ATOM 747 C CA . GLN A 1 100 ? -0.088 -8.240 3.616 1.00 97.88 100 GLN A CA 1
ATOM 748 C C . GLN A 1 100 ? 0.701 -7.180 4.368 1.00 97.88 100 GLN A C 1
ATOM 750 O O . GLN A 1 100 ? 1.920 -7.265 4.489 1.00 97.88 100 GLN A O 1
ATOM 755 N N . TRP A 1 101 ? -0.026 -6.230 4.943 1.00 96.69 101 TRP A N 1
ATOM 756 C CA . TRP A 1 101 ? 0.487 -5.276 5.913 1.00 96.69 101 TRP A CA 1
ATOM 757 C C . TRP A 1 101 ? 0.720 -5.948 7.265 1.00 96.69 101 TRP A C 1
ATOM 759 O O . TRP A 1 101 ? -0.140 -6.676 7.768 1.00 96.69 101 TRP A O 1
ATOM 769 N N . GLN A 1 102 ? 1.882 -5.684 7.855 1.00 93.88 102 GLN A N 1
ATOM 770 C CA . GLN A 1 102 ? 2.254 -6.148 9.185 1.00 93.88 102 GLN A CA 1
ATOM 771 C C . GLN A 1 102 ? 2.317 -4.939 10.118 1.00 93.88 102 GLN A C 1
ATOM 773 O O . GLN A 1 102 ? 3.262 -4.144 10.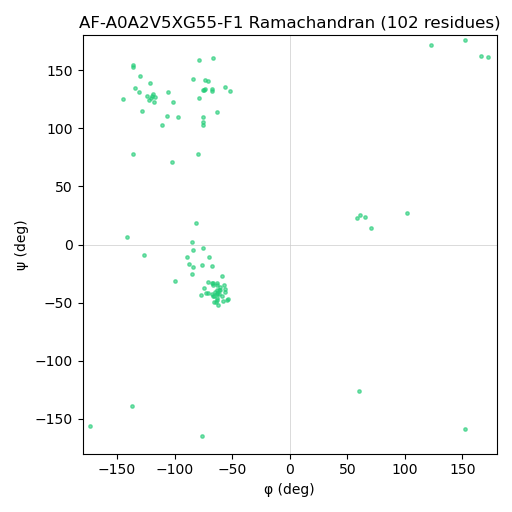081 1.00 93.88 102 GLN A O 1
ATOM 778 N N . ARG A 1 103 ? 1.278 -4.781 10.941 1.00 82.50 103 ARG A N 1
ATOM 779 C CA . ARG A 1 103 ? 1.246 -3.750 11.978 1.00 82.50 103 ARG A CA 1
ATOM 780 C C . ARG A 1 103 ? 2.297 -4.099 13.036 1.00 82.50 103 ARG A C 1
ATOM 782 O O . ARG A 1 103 ? 2.392 -5.253 13.451 1.00 82.50 103 ARG A O 1
ATOM 789 N N . LYS A 1 104 ? 3.113 -3.116 13.415 1.00 68.94 104 LYS A N 1
ATOM 790 C CA . LYS A 1 104 ? 4.085 -3.249 14.509 1.00 68.94 104 LYS A CA 1
ATOM 791 C C . LYS A 1 104 ? 3.419 -3.060 15.863 1.00 68.94 104 LYS A C 1
ATOM 793 O O . LYS A 1 104 ? 2.493 -2.219 15.938 1.00 68.94 104 LYS A O 1
#

Secondary structure (DSSP, 8-state):
---------S-TTSHHHHHHHHHHH-SS-EEEEEE-SSS-HHHHHHHHTTTEEEEEEEEETTSSSSSTTHHHHHHHHHHHHHTTSEEEEEEETTTEEEEEE---

Nearest PDB structures (foldseek):
  5x7f-assembly1_A-2  TM=6.539E-01  e=3.905E-03  Mycobacterium tuberculosis H37Rv
  6g7d-assembly1_A  TM=6.038E-01  e=4.737E-03  Mycolicibacterium hassiacum DSM 44199
  8k1f-assembly1_A  TM=6.738E-01  e=9.615E-03  Fusobacterium nucleatum subsp. nucleatum ATCC 25586
  6g80-assembly1_A  TM=5.465E-01  e=2.188E-03  Mycolicibacterium hassiacum DSM 44199
  5hfj-assembly3_H  TM=5.131E-01  e=4.874E-01  Helicobacter pylori 26695

Foldseek 3Di:
DPCVDDDDDDPLLDPVNLVVVCVVLVFADAQEDEADDALCPVSNCVSCVRNHDAFRKYKYPLCDAPDPNNPSNVVVVVVCVVVVQWDWPAADDRGITITGGHDD